Protein AF-A0A0C3QAF8-F1 (afdb_monomer_lite)

Organism: NCBI:txid1051891

Sequence (182 aa):
MGQKNRRRYLTLVENDAYIYEKSDTLDGPYYHPLCYKIIKASFFSRASDDGIVFSEFFNPIRPQTIALVYTAIRMCLDEWKSGSYKPLNFTSDLYEPIYKSHLANLKAMGEDDSLFLKGLGDELWEDCSEPFDLAKATQPMVTIYKAQKASGIKYGQERRNARAAQKAAAAAATSVDMALDE

Structure (mmCIF, N/CA/C/O backbone):
data_AF-A0A0C3QAF8-F1
#
_entry.id   AF-A0A0C3QAF8-F1
#
loop_
_atom_site.group_PDB
_atom_site.id
_atom_site.type_symbol
_atom_site.label_atom_id
_atom_site.label_alt_id
_atom_site.label_comp_id
_atom_site.label_asym_id
_atom_site.label_entity_id
_atom_site.label_seq_id
_atom_site.pdbx_PDB_ins_code
_atom_site.Cartn_x
_atom_site.Cartn_y
_atom_site.Cartn_z
_atom_site.occupancy
_atom_site.B_iso_or_equiv
_atom_site.auth_seq_id
_atom_site.auth_comp_id
_atom_site.auth_asym_id
_atom_site.auth_atom_id
_atom_site.pdbx_PDB_model_num
ATOM 1 N N . MET A 1 1 ? -14.894 -6.836 27.273 1.00 65.31 1 MET A N 1
ATOM 2 C CA . MET A 1 1 ? -13.999 -6.383 26.178 1.00 65.31 1 MET A CA 1
ATOM 3 C C . MET A 1 1 ? -14.415 -6.889 24.795 1.00 65.31 1 MET A C 1
ATOM 5 O O . MET A 1 1 ? -14.425 -6.079 23.878 1.00 65.31 1 MET A O 1
ATOM 9 N N . GLY A 1 2 ? -14.835 -8.153 24.635 1.00 84.38 2 GLY A N 1
ATOM 10 C CA . GLY A 1 2 ? -15.144 -8.735 23.316 1.00 84.38 2 GLY A CA 1
ATOM 11 C C . GLY A 1 2 ? -16.153 -7.968 22.445 1.00 84.38 2 GLY A C 1
ATOM 12 O O . GLY A 1 2 ? -15.872 -7.670 21.288 1.00 84.38 2 GLY A O 1
ATOM 13 N N . GLN A 1 3 ? -17.294 -7.553 23.008 1.00 88.81 3 GLN A N 1
ATOM 14 C CA . GLN A 1 3 ? -18.309 -6.791 22.259 1.00 88.81 3 GLN A CA 1
ATOM 15 C C . GLN A 1 3 ? -17.796 -5.434 21.744 1.00 88.81 3 GLN A C 1
ATOM 17 O O . GLN A 1 3 ? -18.146 -5.027 20.638 1.00 88.81 3 GLN A O 1
ATOM 22 N N . LYS A 1 4 ? -16.933 -4.746 22.509 1.00 94.69 4 LYS A N 1
ATOM 23 C CA . LYS A 1 4 ? -16.359 -3.448 22.116 1.00 94.69 4 LYS A CA 1
ATOM 24 C C . LYS A 1 4 ? -15.434 -3.592 20.907 1.00 94.69 4 LYS A C 1
ATOM 26 O O . LYS A 1 4 ? -15.540 -2.798 19.978 1.00 94.69 4 LYS A O 1
ATOM 31 N N . ASN A 1 5 ? -14.565 -4.602 20.912 1.00 95.56 5 ASN A N 1
ATOM 32 C CA . ASN A 1 5 ? -13.641 -4.855 19.805 1.00 95.56 5 ASN A CA 1
ATOM 33 C C . ASN A 1 5 ? -14.392 -5.301 18.553 1.00 95.56 5 ASN A C 1
ATOM 35 O O . ASN A 1 5 ? -14.136 -4.769 17.480 1.00 95.56 5 ASN A O 1
ATOM 39 N N . ARG A 1 6 ? -15.395 -6.178 18.704 1.00 95.88 6 ARG A N 1
ATOM 40 C CA . ARG A 1 6 ? -16.258 -6.581 17.588 1.00 95.88 6 ARG A CA 1
ATOM 41 C C . ARG A 1 6 ? -16.973 -5.383 16.964 1.00 95.88 6 ARG A C 1
ATOM 43 O O . ARG A 1 6 ? -17.030 -5.285 15.748 1.00 95.88 6 ARG A O 1
ATOM 50 N N . ARG A 1 7 ? -17.494 -4.458 17.779 1.00 96.69 7 ARG A N 1
ATOM 51 C CA . ARG A 1 7 ? -18.130 -3.235 17.268 1.00 96.69 7 ARG A CA 1
ATOM 52 C C . ARG A 1 7 ? -17.143 -2.366 16.489 1.00 96.69 7 ARG A C 1
ATOM 54 O O . ARG A 1 7 ? -17.471 -1.950 15.392 1.00 96.69 7 ARG A O 1
ATOM 61 N N . ARG A 1 8 ? -15.937 -2.143 17.024 1.00 96.19 8 ARG A N 1
ATOM 62 C CA . ARG A 1 8 ? -14.886 -1.380 16.327 1.00 96.19 8 ARG A CA 1
ATOM 63 C C . ARG A 1 8 ? -14.483 -2.023 15.003 1.00 96.19 8 ARG A C 1
ATOM 65 O O . ARG A 1 8 ? -14.364 -1.312 14.020 1.00 96.19 8 ARG A O 1
ATOM 72 N N . TYR A 1 9 ? -14.311 -3.344 14.987 1.00 97.56 9 TYR A N 1
ATOM 73 C CA . TYR A 1 9 ? -14.041 -4.096 13.765 1.00 97.56 9 TYR A CA 1
ATOM 74 C C . TYR A 1 9 ? -15.118 -3.842 12.707 1.00 97.56 9 TYR A C 1
ATOM 76 O O . TYR A 1 9 ? -14.789 -3.466 11.590 1.00 97.56 9 TYR A O 1
ATOM 84 N N . LEU A 1 10 ? -16.394 -4.000 13.079 1.00 97.44 10 LEU A N 1
ATOM 85 C CA . LEU A 1 10 ? -17.508 -3.796 12.153 1.00 97.44 10 LEU A CA 1
ATOM 86 C C . LEU A 1 10 ? -17.521 -2.368 11.602 1.00 97.44 10 LEU A C 1
ATOM 88 O O . LEU A 1 10 ? -17.591 -2.211 10.394 1.00 97.44 10 LEU A O 1
ATOM 92 N N . THR A 1 11 ? -17.371 -1.357 12.462 1.00 96.94 11 THR A N 1
ATOM 93 C CA . THR A 1 11 ? -17.326 0.053 12.043 1.00 96.94 11 THR A CA 1
ATOM 94 C C . THR A 1 11 ? -16.158 0.352 11.106 1.00 96.94 11 THR A C 1
ATOM 96 O O . THR A 1 11 ? -16.333 1.076 10.141 1.00 96.94 11 THR A O 1
ATOM 99 N N . LEU A 1 12 ? -14.967 -0.185 11.384 1.00 97.62 12 LEU A N 1
ATOM 100 C CA . LEU A 1 12 ? -13.782 0.099 10.574 1.00 97.62 12 LEU A CA 1
ATOM 101 C C . LEU A 1 12 ? -13.811 -0.618 9.223 1.00 97.62 12 LEU A C 1
ATOM 103 O O . LEU A 1 12 ? -13.316 -0.071 8.248 1.00 97.62 12 LEU A O 1
ATOM 107 N N . VAL A 1 13 ? -14.346 -1.840 9.166 1.00 97.56 13 VAL A N 1
ATOM 108 C CA . VAL A 1 13 ? -14.412 -2.639 7.931 1.00 97.56 13 VAL A CA 1
ATOM 109 C C . VAL A 1 13 ? -15.597 -2.245 7.050 1.00 97.56 13 VAL A C 1
ATOM 111 O O . VAL A 1 13 ? -15.538 -2.412 5.834 1.00 97.56 13 VAL A O 1
ATOM 114 N N . GLU A 1 14 ? -16.673 -1.721 7.634 1.00 96.69 14 GLU A N 1
ATOM 115 C CA . GLU A 1 14 ? -17.778 -1.146 6.872 1.00 96.69 14 GLU A CA 1
ATOM 116 C C . GLU A 1 14 ? -17.270 0.011 5.997 1.00 96.69 14 GLU A C 1
ATOM 118 O O . GLU A 1 14 ? -16.603 0.923 6.480 1.00 96.69 14 GLU A O 1
ATOM 123 N N . ASN A 1 15 ? -17.547 -0.068 4.689 1.00 94.81 15 ASN A N 1
ATOM 124 C CA . ASN A 1 15 ? -17.065 0.872 3.666 1.00 94.81 15 ASN A CA 1
ATOM 125 C C . ASN A 1 15 ? -15.539 1.087 3.657 1.00 94.81 15 ASN A C 1
ATOM 127 O O . ASN A 1 15 ? -15.071 2.138 3.228 1.00 94.81 15 ASN A O 1
ATOM 131 N N . ASP A 1 16 ? -14.770 0.110 4.151 1.00 97.25 16 ASP A N 1
ATOM 132 C CA . ASP A 1 16 ? -13.322 0.221 4.341 1.00 97.25 16 ASP A CA 1
ATOM 133 C C . ASP A 1 16 ? -12.909 1.499 5.106 1.00 97.25 16 ASP A C 1
ATOM 135 O O . ASP A 1 16 ? -11.854 2.072 4.845 1.00 97.25 16 ASP A O 1
ATOM 139 N N . ALA A 1 17 ? -13.706 1.944 6.088 1.00 98.19 17 ALA A N 1
ATOM 140 C CA . ALA A 1 17 ? -13.463 3.163 6.873 1.00 98.19 17 ALA A CA 1
ATOM 141 C C . ALA A 1 17 ? -12.039 3.267 7.470 1.00 98.19 17 ALA A C 1
ATOM 143 O O . ALA A 1 17 ? -11.544 4.366 7.712 1.00 98.19 17 ALA A O 1
ATOM 144 N N . TYR A 1 18 ? -11.344 2.140 7.669 1.00 97.88 18 TYR A N 1
ATOM 145 C CA . TYR A 1 18 ? -9.940 2.093 8.102 1.00 97.88 18 TYR A CA 1
ATOM 146 C C . TYR A 1 18 ? -8.930 2.732 7.135 1.00 97.88 18 TYR A C 1
ATOM 148 O O . TYR A 1 18 ? -7.786 2.952 7.540 1.00 97.88 18 TYR A O 1
ATOM 156 N N . ILE A 1 19 ? -9.299 3.001 5.877 1.00 98.12 19 ILE A N 1
ATOM 157 C CA . ILE A 1 19 ? -8.406 3.667 4.915 1.00 98.12 19 ILE A CA 1
ATOM 158 C C . ILE A 1 19 ? -8.428 5.193 5.032 1.00 98.12 19 ILE A C 1
ATOM 160 O O . ILE A 1 19 ? -7.539 5.855 4.502 1.00 98.12 19 ILE A O 1
ATOM 164 N N . TYR A 1 20 ? -9.444 5.752 5.686 1.00 98.31 20 TYR A N 1
ATOM 165 C CA . TYR A 1 20 ? -9.704 7.188 5.726 1.00 98.31 20 TYR A CA 1
ATOM 166 C C . TYR A 1 20 ? -8.965 7.851 6.882 1.00 98.31 20 TYR A C 1
ATOM 168 O O . TYR A 1 20 ? -8.962 7.327 7.991 1.00 98.31 20 TYR A O 1
ATOM 176 N N . GLU A 1 21 ? -8.393 9.033 6.663 1.00 97.38 21 GLU A N 1
ATOM 177 C CA . GLU A 1 21 ? -7.791 9.832 7.737 1.00 97.38 21 GLU A CA 1
ATOM 178 C C . GLU A 1 21 ? -8.787 10.102 8.873 1.00 97.38 21 GLU A C 1
ATOM 180 O O . GLU A 1 21 ? -8.446 9.989 10.054 1.00 97.38 21 GLU A O 1
ATOM 185 N N . LYS A 1 22 ? -10.043 10.387 8.512 1.00 97.25 22 LYS A N 1
ATOM 186 C CA . LYS A 1 22 ? -11.161 10.520 9.449 1.00 97.25 22 LYS A CA 1
ATOM 187 C C . LYS A 1 22 ? -12.190 9.430 9.162 1.00 97.25 22 LYS A C 1
ATOM 189 O O . LYS A 1 22 ? -13.102 9.618 8.360 1.00 97.25 22 LYS A O 1
ATOM 194 N N . SER A 1 23 ? -12.060 8.293 9.846 1.00 95.31 23 SER A N 1
ATOM 195 C CA . SER A 1 23 ? -12.932 7.119 9.662 1.00 95.31 23 SER A CA 1
ATOM 196 C C . SER A 1 23 ? -14.419 7.403 9.878 1.00 95.31 23 SER A C 1
ATOM 198 O O . SER A 1 23 ? -15.262 6.769 9.256 1.00 95.31 23 SER A O 1
ATOM 200 N N . ASP A 1 24 ? -14.747 8.344 10.762 1.00 94.19 24 ASP A N 1
ATOM 201 C CA . ASP A 1 24 ? -16.126 8.590 11.198 1.00 94.19 24 ASP A CA 1
ATOM 202 C C . ASP A 1 24 ? -16.925 9.389 10.157 1.00 94.19 24 ASP A C 1
ATOM 204 O O . ASP A 1 24 ? -18.142 9.238 10.058 1.00 94.19 24 ASP A O 1
ATOM 208 N N . THR A 1 25 ? -16.236 10.237 9.387 1.00 96.50 25 THR A N 1
ATOM 209 C CA . THR A 1 25 ? -16.813 11.071 8.322 1.00 96.50 25 THR A CA 1
ATOM 210 C C . THR A 1 25 ? -16.481 10.563 6.922 1.00 96.50 25 THR A C 1
ATOM 212 O O . THR A 1 25 ? -17.044 11.070 5.958 1.00 96.50 25 THR A O 1
ATOM 215 N N . LEU A 1 26 ? -15.622 9.541 6.812 1.00 96.75 26 LEU A N 1
ATOM 216 C CA . LEU A 1 26 ? -15.079 9.032 5.551 1.00 96.75 26 LEU A CA 1
ATOM 217 C C . LEU A 1 26 ? -14.369 10.132 4.740 1.00 96.75 26 LEU A C 1
ATOM 219 O O . LEU A 1 26 ? -14.474 10.188 3.514 1.00 96.75 26 LEU A O 1
ATOM 223 N N . ASP A 1 27 ? -13.600 10.984 5.427 1.00 97.44 27 ASP A N 1
ATOM 224 C CA . ASP A 1 27 ? -12.770 12.013 4.790 1.00 97.44 27 ASP A CA 1
ATOM 225 C C . ASP A 1 27 ? -11.311 11.556 4.651 1.00 97.44 27 ASP A C 1
ATOM 227 O O . ASP A 1 27 ? -10.756 10.904 5.542 1.00 97.44 27 ASP A O 1
ATOM 231 N N . GLY A 1 28 ? -10.671 11.948 3.547 1.00 96.19 28 GLY A N 1
ATOM 232 C CA . GLY A 1 28 ? -9.257 11.660 3.283 1.00 96.19 28 GLY A CA 1
ATOM 233 C C . GLY A 1 28 ? -8.982 10.176 3.012 1.00 96.19 28 GLY A C 1
ATOM 234 O O . GLY A 1 28 ? -8.209 9.562 3.753 1.00 96.19 28 GLY A O 1
ATOM 235 N N . PRO A 1 29 ? -9.612 9.556 1.993 1.00 96.88 29 PRO A N 1
ATOM 236 C CA . PRO A 1 29 ? -9.328 8.168 1.635 1.00 96.88 29 PRO A CA 1
ATOM 237 C C . PRO A 1 29 ? -7.839 7.984 1.328 1.00 96.88 29 PRO A C 1
ATOM 239 O O . PRO A 1 29 ? -7.252 8.767 0.589 1.00 96.88 29 PRO A O 1
ATOM 242 N N . TYR A 1 30 ? -7.251 6.922 1.876 1.00 97.88 30 TYR A N 1
ATOM 243 C CA . TYR A 1 30 ? -5.833 6.557 1.775 1.00 97.88 30 TYR A CA 1
ATOM 244 C C . TYR A 1 30 ? -4.836 7.431 2.552 1.00 97.88 30 TYR A C 1
ATOM 246 O O . TYR A 1 30 ? -3.658 7.066 2.597 1.00 97.88 30 TYR A O 1
ATOM 254 N N . TYR A 1 31 ? -5.294 8.452 3.279 1.00 97.56 31 TYR A N 1
ATOM 255 C CA . TYR A 1 31 ? -4.459 9.310 4.134 1.00 97.56 31 TYR A CA 1
ATOM 256 C C . TYR A 1 31 ? -4.404 8.867 5.609 1.00 97.56 31 TYR A C 1
ATOM 258 O O . TYR A 1 31 ? -3.901 9.594 6.464 1.00 97.56 31 TYR A O 1
ATOM 266 N N . HIS A 1 32 ? -4.886 7.667 5.965 1.00 97.50 32 HIS A N 1
ATOM 267 C CA . HIS A 1 32 ? -4.842 7.220 7.361 1.00 97.50 32 HIS A CA 1
ATOM 268 C C . HIS A 1 32 ? -3.384 7.162 7.893 1.00 97.50 32 HIS A C 1
ATOM 270 O O . HIS A 1 32 ? -2.563 6.409 7.355 1.00 97.50 32 HIS A O 1
ATOM 276 N N . PRO A 1 33 ? -3.045 7.822 9.027 1.00 96.50 33 PRO A N 1
ATOM 277 C CA . PRO A 1 33 ? -1.664 7.928 9.537 1.00 96.50 33 PRO A CA 1
ATOM 278 C C . PRO A 1 33 ? -0.961 6.596 9.849 1.00 96.50 33 PRO A C 1
ATOM 280 O O . PRO A 1 33 ? 0.256 6.527 10.013 1.00 96.50 33 PRO A O 1
ATOM 283 N N . LEU A 1 34 ? -1.726 5.511 9.979 1.00 96.56 34 LEU A N 1
ATOM 284 C CA . LEU A 1 34 ? -1.176 4.160 10.132 1.00 96.56 34 LEU A CA 1
ATOM 285 C C . LEU A 1 34 ? -0.415 3.699 8.887 1.00 96.56 34 LEU A C 1
ATOM 287 O O . LEU A 1 34 ? 0.572 2.987 9.046 1.00 96.56 34 LEU A O 1
ATOM 291 N N . CYS A 1 35 ? -0.827 4.115 7.687 1.00 97.25 35 CYS A N 1
ATOM 292 C CA . CYS A 1 35 ? -0.130 3.770 6.451 1.00 97.25 35 CYS A CA 1
ATOM 293 C C . CYS A 1 35 ? 1.314 4.296 6.478 1.00 97.25 35 CYS A C 1
ATOM 295 O O . CYS A 1 35 ? 2.258 3.515 6.360 1.00 97.25 35 CYS A O 1
ATOM 297 N N . TYR A 1 36 ? 1.476 5.586 6.788 1.00 96.12 36 TYR A N 1
ATOM 298 C CA . TYR A 1 36 ? 2.760 6.270 6.975 1.00 96.12 36 TYR A CA 1
ATOM 299 C C . TYR A 1 36 ? 3.629 5.545 8.005 1.00 96.12 36 TYR A C 1
ATOM 301 O O . TYR A 1 36 ? 4.778 5.196 7.737 1.00 96.12 36 TYR A O 1
ATOM 309 N N . LYS A 1 37 ? 3.060 5.236 9.179 1.00 97.00 37 LYS A N 1
ATOM 310 C CA . LYS A 1 37 ? 3.776 4.527 10.252 1.00 97.00 37 LYS A CA 1
ATOM 311 C C . LYS A 1 37 ? 4.254 3.143 9.821 1.00 97.00 37 LYS A C 1
ATOM 313 O O . LYS A 1 37 ? 5.379 2.772 10.147 1.00 97.00 37 LYS A O 1
ATOM 318 N N . ILE A 1 38 ? 3.423 2.381 9.110 1.00 97.25 38 ILE A N 1
ATOM 319 C CA . ILE A 1 38 ? 3.768 1.028 8.659 1.00 97.25 38 ILE A CA 1
ATOM 320 C C . ILE A 1 38 ? 4.833 1.082 7.567 1.00 97.25 38 ILE A C 1
ATOM 322 O O . ILE A 1 38 ? 5.802 0.332 7.653 1.00 97.25 38 ILE A O 1
ATOM 326 N N . ILE A 1 39 ? 4.697 1.968 6.577 1.00 96.88 39 ILE A N 1
ATOM 327 C CA . ILE A 1 39 ? 5.696 2.140 5.512 1.00 96.88 39 ILE A CA 1
ATOM 328 C C . ILE A 1 39 ? 7.038 2.541 6.122 1.00 96.88 39 ILE A C 1
ATOM 330 O O . ILE A 1 39 ? 8.048 1.888 5.855 1.00 96.88 39 ILE A O 1
ATOM 334 N N . LYS A 1 40 ? 7.038 3.534 7.017 1.00 96.12 40 LYS A N 1
ATOM 335 C CA . LYS A 1 40 ? 8.245 3.994 7.705 1.00 96.12 40 LYS A CA 1
ATOM 336 C C . LYS A 1 40 ? 8.916 2.877 8.497 1.00 96.12 40 LYS A C 1
ATOM 338 O O . LYS A 1 40 ? 10.104 2.629 8.324 1.00 96.12 40 LYS A O 1
ATOM 343 N N . ALA A 1 41 ? 8.151 2.156 9.316 1.00 95.81 41 ALA A N 1
ATOM 344 C CA . ALA A 1 41 ? 8.678 1.054 10.118 1.00 95.81 41 ALA A CA 1
ATOM 345 C C . ALA A 1 41 ? 9.203 -0.109 9.258 1.00 95.81 41 ALA A C 1
ATOM 347 O O . ALA A 1 41 ? 10.183 -0.752 9.629 1.00 95.81 41 ALA A O 1
ATOM 348 N N . SER A 1 42 ? 8.566 -0.372 8.115 1.00 95.12 42 SER A N 1
ATOM 349 C CA . SER A 1 42 ? 8.883 -1.525 7.266 1.00 95.12 42 SER A CA 1
ATOM 350 C C . SER A 1 42 ? 10.068 -1.276 6.334 1.00 95.12 42 SER A C 1
ATOM 352 O O . SER A 1 42 ? 10.826 -2.206 6.075 1.00 95.12 42 SER A O 1
ATOM 354 N N . PHE A 1 43 ? 10.239 -0.045 5.836 1.00 95.38 43 PHE A N 1
ATOM 355 C CA . PHE A 1 43 ? 11.190 0.252 4.755 1.00 95.38 43 PHE A CA 1
ATOM 356 C C . PHE A 1 43 ? 12.165 1.402 5.053 1.00 95.38 43 PHE A C 1
ATOM 358 O O . PHE A 1 43 ? 13.119 1.576 4.299 1.00 95.38 43 PHE A O 1
ATOM 365 N N . PHE A 1 44 ? 11.957 2.175 6.126 1.00 95.25 44 PHE A N 1
ATOM 366 C CA . PHE A 1 44 ? 12.698 3.415 6.413 1.00 95.25 44 PHE A CA 1
ATOM 367 C C . PHE A 1 44 ? 13.105 3.547 7.890 1.00 95.25 44 PHE A C 1
ATOM 369 O O . PHE A 1 44 ? 13.206 4.653 8.421 1.00 95.25 44 PHE A O 1
ATOM 376 N N . SER A 1 45 ? 13.328 2.437 8.595 1.00 93.44 45 SER A N 1
ATOM 377 C CA . SER A 1 45 ? 13.749 2.492 10.002 1.00 93.44 45 SER A CA 1
ATOM 378 C C . SER A 1 45 ? 15.235 2.841 10.149 1.00 93.44 45 SER A C 1
ATOM 380 O O . SER A 1 45 ? 15.646 3.388 11.173 1.00 93.44 45 SER A O 1
ATOM 382 N N . ARG A 1 46 ? 16.063 2.510 9.153 1.00 92.75 46 ARG A N 1
ATOM 383 C CA . ARG A 1 46 ? 17.521 2.702 9.146 1.00 92.75 46 ARG A CA 1
ATOM 384 C C . ARG A 1 46 ? 18.020 3.113 7.763 1.00 92.75 46 ARG A C 1
ATOM 386 O O . ARG A 1 46 ? 17.417 2.788 6.749 1.00 92.75 46 ARG A O 1
ATOM 393 N N . ALA A 1 47 ? 19.211 3.711 7.722 1.00 90.94 47 ALA A N 1
ATOM 394 C CA . ALA A 1 47 ? 19.868 4.123 6.476 1.00 90.94 47 ALA A CA 1
ATOM 395 C C . ALA A 1 47 ? 20.250 2.950 5.547 1.00 90.94 47 ALA A C 1
ATOM 397 O O . ALA A 1 47 ? 20.571 3.160 4.382 1.00 90.94 47 ALA A O 1
ATOM 398 N N . SER A 1 48 ? 20.253 1.723 6.076 1.00 90.25 48 SER A N 1
ATOM 399 C CA . SER A 1 48 ? 20.497 0.487 5.330 1.00 90.25 48 SER A CA 1
ATOM 400 C C . SER A 1 48 ? 19.218 -0.209 4.864 1.00 90.25 48 SER A C 1
ATOM 402 O O . SER A 1 48 ? 19.320 -1.266 4.250 1.00 90.25 48 SER A O 1
ATOM 404 N N . ASP A 1 49 ? 18.039 0.298 5.231 1.00 93.25 49 ASP A N 1
ATOM 405 C CA . ASP A 1 49 ? 16.777 -0.323 4.836 1.00 93.25 49 ASP A CA 1
ATOM 406 C C . ASP A 1 49 ? 16.451 -0.004 3.368 1.00 93.25 49 ASP A C 1
ATOM 408 O O . ASP A 1 49 ? 16.959 0.959 2.779 1.00 93.25 49 ASP A O 1
ATOM 412 N N . ASP A 1 50 ? 15.584 -0.827 2.778 1.00 92.81 50 ASP A N 1
ATOM 413 C CA . ASP A 1 50 ? 15.343 -0.836 1.335 1.00 92.81 50 ASP A CA 1
ATOM 414 C C . ASP A 1 50 ? 14.830 0.502 0.794 1.00 92.81 50 ASP A C 1
ATOM 416 O O . ASP A 1 50 ? 15.222 0.908 -0.298 1.00 92.81 50 ASP A O 1
ATOM 420 N N . GLY A 1 51 ? 14.010 1.222 1.565 1.00 92.38 51 GLY A N 1
ATOM 421 C CA . GLY A 1 51 ? 13.498 2.535 1.179 1.00 92.38 51 GLY A CA 1
ATOM 422 C C . GLY A 1 51 ? 14.601 3.570 0.950 1.00 92.38 51 GLY A C 1
ATOM 423 O O . GLY A 1 51 ? 14.442 4.473 0.134 1.00 92.38 51 GLY A O 1
ATOM 424 N N . ILE A 1 52 ? 15.749 3.415 1.615 1.00 93.94 52 ILE A N 1
ATOM 425 C CA . ILE A 1 52 ? 16.894 4.324 1.495 1.00 93.94 52 ILE A CA 1
ATOM 426 C C . ILE A 1 52 ? 17.886 3.830 0.444 1.00 93.94 52 ILE A C 1
ATOM 428 O O . ILE A 1 52 ? 18.283 4.592 -0.439 1.00 93.94 52 ILE A O 1
ATOM 432 N N . VAL A 1 53 ? 18.263 2.551 0.509 1.00 91.94 53 VAL A N 1
ATOM 433 C CA . VAL A 1 53 ? 19.239 1.940 -0.412 1.00 91.94 53 VAL A CA 1
ATOM 434 C C . VAL A 1 53 ? 18.710 1.903 -1.848 1.00 91.94 53 VAL A C 1
ATOM 436 O O . VAL A 1 53 ? 19.466 2.100 -2.797 1.00 91.94 53 VAL A O 1
ATOM 439 N N . PHE A 1 54 ? 17.406 1.686 -2.011 1.00 90.12 54 PHE A N 1
ATOM 440 C CA . PHE A 1 54 ? 16.729 1.526 -3.296 1.00 90.12 54 PHE A CA 1
ATOM 441 C C . PHE A 1 54 ? 15.712 2.650 -3.535 1.00 90.12 54 PHE A C 1
ATOM 443 O O . PHE A 1 54 ? 14.622 2.410 -4.053 1.00 90.12 54 PHE A O 1
ATOM 450 N N . SER A 1 55 ? 16.066 3.885 -3.165 1.00 91.06 55 SER A N 1
ATOM 451 C CA . SER A 1 55 ? 15.188 5.069 -3.214 1.00 91.06 55 SER A CA 1
ATOM 452 C C . SER A 1 55 ? 14.462 5.272 -4.550 1.00 91.06 55 SER A C 1
ATOM 454 O O . SER A 1 55 ? 13.296 5.655 -4.564 1.00 91.06 55 SER A O 1
ATOM 456 N N . GLU A 1 56 ? 15.086 4.924 -5.678 1.00 89.12 56 GLU A N 1
ATOM 457 C CA . GLU A 1 56 ? 14.473 4.985 -7.017 1.00 89.12 56 GLU A CA 1
ATOM 458 C C . GLU A 1 56 ? 13.193 4.134 -7.168 1.00 89.12 56 GLU A C 1
ATOM 460 O O . GLU A 1 56 ? 12.365 4.385 -8.045 1.00 89.12 56 GLU A O 1
ATOM 465 N N . PHE A 1 57 ? 13.004 3.119 -6.320 1.00 89.19 57 PHE A N 1
ATOM 466 C CA . PHE A 1 57 ? 11.809 2.272 -6.318 1.00 89.19 57 PHE A CA 1
ATOM 467 C C . PHE A 1 57 ? 10.715 2.775 -5.373 1.00 89.19 57 PHE A C 1
ATOM 469 O O . PHE A 1 57 ? 9.568 2.336 -5.500 1.00 89.19 57 PHE A O 1
ATOM 476 N N . PHE A 1 58 ? 11.067 3.685 -4.465 1.00 92.75 58 PHE A N 1
ATOM 477 C CA . PHE A 1 58 ? 10.199 4.227 -3.425 1.00 92.75 58 PHE A CA 1
ATOM 478 C C . PHE A 1 58 ? 9.887 5.721 -3.612 1.00 92.75 58 PHE A C 1
ATOM 480 O O . PHE A 1 58 ? 9.045 6.231 -2.884 1.00 92.75 58 PHE A O 1
ATOM 487 N N . ASN A 1 59 ? 10.513 6.404 -4.576 1.00 94.19 59 ASN A N 1
ATOM 488 C CA . ASN A 1 59 ? 10.252 7.804 -4.907 1.00 94.19 59 ASN A CA 1
ATOM 489 C C . ASN A 1 59 ? 9.563 7.941 -6.284 1.00 94.19 59 ASN A C 1
ATOM 491 O O . ASN A 1 59 ? 10.234 7.784 -7.312 1.00 94.19 59 ASN A O 1
ATOM 495 N N . PRO A 1 60 ? 8.253 8.249 -6.338 1.00 96.19 60 PRO A N 1
ATOM 496 C CA . PRO A 1 60 ? 7.297 8.282 -5.223 1.00 96.19 60 PRO A CA 1
ATOM 497 C C . PRO A 1 60 ? 6.883 6.880 -4.753 1.00 96.19 60 PRO A C 1
ATOM 499 O O . PRO A 1 60 ? 7.066 5.883 -5.468 1.00 96.19 60 PRO A O 1
ATOM 502 N N . ILE A 1 61 ? 6.264 6.789 -3.569 1.00 97.38 61 ILE A N 1
ATOM 503 C CA . ILE A 1 61 ? 5.723 5.519 -3.075 1.00 97.38 61 ILE A CA 1
ATOM 504 C C . ILE A 1 61 ? 4.602 5.067 -4.009 1.00 97.38 61 ILE A C 1
ATOM 506 O O . ILE A 1 61 ? 3.620 5.767 -4.246 1.00 97.38 61 ILE A O 1
ATOM 510 N N . ARG A 1 62 ? 4.748 3.859 -4.555 1.00 96.12 62 ARG A N 1
ATOM 511 C CA . ARG A 1 62 ? 3.841 3.340 -5.582 1.00 96.12 62 ARG A CA 1
ATOM 512 C C . ARG A 1 62 ? 2.483 2.931 -4.994 1.00 96.12 62 ARG A C 1
ATOM 514 O O . ARG A 1 62 ? 2.446 2.360 -3.900 1.00 96.12 62 ARG A O 1
ATOM 521 N N . PRO A 1 63 ? 1.376 3.064 -5.751 1.00 96.94 63 PRO A N 1
ATOM 522 C CA . PRO A 1 63 ? 0.043 2.664 -5.288 1.00 96.94 63 PRO A CA 1
ATOM 523 C C . PRO A 1 63 ? -0.051 1.178 -4.918 1.00 96.94 63 PRO A C 1
ATOM 525 O O . PRO A 1 63 ? -0.836 0.808 -4.052 1.00 96.94 63 PRO A O 1
ATOM 528 N N . GLN A 1 64 ? 0.774 0.314 -5.517 1.00 97.25 64 GLN A N 1
ATOM 529 C CA . GLN A 1 64 ? 0.875 -1.100 -5.144 1.00 97.25 64 GLN A CA 1
ATOM 530 C C . GLN A 1 64 ? 1.351 -1.274 -3.696 1.00 97.25 64 GLN A C 1
ATOM 532 O O . GLN A 1 64 ? 0.800 -2.093 -2.966 1.00 97.25 64 GLN A O 1
ATOM 537 N N . THR A 1 65 ? 2.339 -0.489 -3.258 1.00 97.25 65 THR A N 1
ATOM 538 C CA . THR A 1 65 ? 2.837 -0.524 -1.876 1.00 97.25 65 THR A CA 1
ATOM 539 C C . THR A 1 65 ? 1.761 -0.036 -0.910 1.00 97.25 65 THR A C 1
ATOM 541 O O . THR A 1 65 ? 1.506 -0.683 0.102 1.00 97.25 65 THR A O 1
ATOM 544 N N . ILE A 1 66 ? 1.068 1.051 -1.259 1.00 97.88 66 ILE A N 1
ATOM 545 C CA . ILE A 1 66 ? -0.028 1.620 -0.458 1.00 97.88 66 ILE A CA 1
ATOM 546 C C . ILE A 1 66 ? -1.172 0.605 -0.314 1.00 97.88 66 ILE A C 1
ATOM 548 O O . ILE A 1 66 ? -1.606 0.304 0.799 1.00 97.88 66 ILE A O 1
ATOM 552 N N . ALA A 1 67 ? -1.618 0.006 -1.424 1.00 98.50 67 ALA A N 1
ATOM 553 C CA . ALA A 1 67 ? -2.645 -1.034 -1.421 1.00 98.50 67 ALA A CA 1
ATOM 554 C C . ALA A 1 67 ? -2.238 -2.240 -0.562 1.00 98.50 67 ALA A C 1
ATOM 556 O O . ALA A 1 67 ? -3.059 -2.762 0.195 1.00 98.50 67 ALA A O 1
ATOM 557 N N . LEU A 1 68 ? -0.974 -2.669 -0.636 1.00 98.00 68 LEU A N 1
ATOM 558 C CA . LEU A 1 68 ? -0.455 -3.769 0.176 1.00 98.00 68 LEU A CA 1
ATOM 559 C C . LEU A 1 68 ? -0.514 -3.447 1.675 1.00 98.00 68 LEU A C 1
ATOM 561 O O . LEU A 1 68 ? -0.967 -4.286 2.454 1.00 98.00 68 LEU A O 1
ATOM 565 N N . VAL A 1 69 ? -0.125 -2.234 2.078 1.00 98.12 69 VAL A N 1
ATOM 566 C CA . VAL A 1 69 ? -0.187 -1.796 3.481 1.00 98.12 69 VAL A CA 1
ATOM 567 C C . VAL A 1 69 ? -1.622 -1.778 4.000 1.00 98.12 69 VAL A C 1
ATOM 569 O O . VAL A 1 69 ? -1.885 -2.339 5.062 1.00 98.12 69 VAL A O 1
ATOM 572 N N . TYR A 1 70 ? -2.577 -1.228 3.249 1.00 98.56 70 TYR A N 1
ATOM 573 C CA . TYR A 1 70 ? -3.986 -1.250 3.664 1.00 98.56 70 TYR A CA 1
ATOM 574 C C . TYR A 1 70 ? -4.578 -2.660 3.703 1.00 98.56 70 TYR A C 1
ATOM 576 O O . TYR A 1 70 ? -5.367 -2.974 4.593 1.00 98.56 70 TYR A O 1
ATOM 584 N N . THR A 1 71 ? -4.127 -3.550 2.822 1.00 98.62 71 THR A N 1
ATOM 585 C CA . THR A 1 71 ? -4.491 -4.973 2.880 1.00 98.62 71 THR A CA 1
ATOM 586 C C . THR A 1 71 ? -3.949 -5.635 4.152 1.00 98.62 71 THR A C 1
ATOM 588 O O . THR A 1 71 ? -4.653 -6.412 4.798 1.00 98.62 71 THR A O 1
ATOM 591 N N . ALA A 1 72 ? -2.722 -5.303 4.562 1.00 98.00 72 ALA A N 1
ATOM 592 C CA . ALA A 1 72 ? -2.160 -5.780 5.822 1.00 98.00 72 ALA A CA 1
ATOM 593 C C . ALA A 1 72 ? -2.918 -5.212 7.036 1.00 98.00 72 ALA A C 1
ATOM 595 O O . ALA A 1 72 ? -3.222 -5.959 7.964 1.00 98.00 72 ALA A O 1
ATOM 596 N N . ILE A 1 73 ? -3.308 -3.929 7.011 1.00 98.19 73 ILE A N 1
ATOM 597 C CA . ILE A 1 73 ? -4.174 -3.325 8.042 1.00 98.19 73 ILE A CA 1
ATOM 598 C C . ILE A 1 73 ? -5.501 -4.087 8.132 1.00 98.19 73 ILE A C 1
ATOM 600 O O . ILE A 1 73 ? -5.940 -4.426 9.231 1.00 98.19 73 ILE A O 1
ATOM 604 N N . ARG A 1 74 ? -6.117 -4.411 6.990 1.00 98.25 74 ARG A N 1
ATOM 605 C CA . ARG A 1 74 ? -7.349 -5.202 6.937 1.00 98.25 74 ARG A CA 1
ATOM 606 C C . ARG A 1 74 ? -7.186 -6.578 7.577 1.00 98.25 74 ARG A C 1
ATOM 608 O O . ARG A 1 74 ? -8.036 -6.963 8.374 1.00 98.25 74 ARG A O 1
ATOM 615 N N . MET A 1 75 ? -6.089 -7.277 7.293 1.00 97.94 75 MET A N 1
ATOM 616 C CA . MET A 1 75 ? -5.776 -8.557 7.937 1.00 97.94 75 MET A CA 1
ATOM 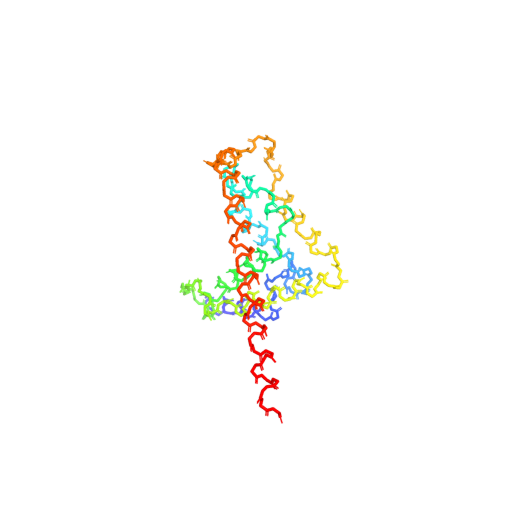617 C C . MET A 1 75 ? -5.683 -8.406 9.460 1.00 97.94 75 MET A C 1
ATOM 619 O O . MET A 1 75 ? -6.363 -9.132 10.186 1.00 97.94 75 MET A O 1
ATOM 623 N N . CYS A 1 76 ? -4.936 -7.408 9.942 1.00 97.38 76 CYS A N 1
ATOM 624 C CA . CYS A 1 76 ? -4.821 -7.121 11.373 1.00 97.38 76 CYS A CA 1
ATOM 625 C C . CYS A 1 76 ? -6.182 -6.804 12.016 1.00 97.38 76 CYS A C 1
ATOM 627 O O . CYS A 1 76 ? -6.410 -7.138 13.175 1.00 97.38 76 CYS A O 1
ATOM 629 N N . LEU A 1 77 ? -7.112 -6.170 11.294 1.00 97.88 77 LEU A N 1
ATOM 630 C CA . LEU A 1 77 ? -8.486 -5.975 11.770 1.00 97.88 77 LEU A CA 1
ATOM 631 C C . LEU A 1 77 ? -9.263 -7.296 11.807 1.00 97.88 77 LEU A C 1
ATOM 633 O O . LEU A 1 77 ? -9.955 -7.567 12.791 1.00 97.88 77 LEU A O 1
ATOM 637 N N . ASP A 1 78 ? -9.135 -8.131 10.776 1.00 98.12 78 ASP A N 1
ATOM 638 C CA . ASP A 1 78 ? -9.796 -9.436 10.682 1.00 98.12 78 ASP A CA 1
ATOM 639 C C . ASP A 1 78 ? -9.375 -10.397 11.812 1.00 98.12 78 ASP A C 1
ATOM 641 O O . ASP A 1 78 ? -10.209 -11.185 12.274 1.00 98.12 78 ASP A O 1
ATOM 645 N N . GLU A 1 79 ? -8.166 -10.259 12.371 1.00 97.94 79 GLU A N 1
ATOM 646 C CA . GLU A 1 79 ? -7.743 -10.965 13.596 1.00 97.94 79 GLU A CA 1
ATOM 647 C C . GLU A 1 79 ? -8.652 -10.668 14.807 1.00 97.94 79 GLU A C 1
ATOM 649 O O . GLU A 1 79 ? -8.745 -11.466 15.739 1.00 97.94 79 GLU A O 1
ATOM 654 N N . TRP A 1 80 ? -9.374 -9.543 14.805 1.00 97.75 80 TRP A N 1
ATOM 655 C CA . TRP A 1 80 ? -10.302 -9.135 15.867 1.00 97.75 80 TRP A CA 1
ATOM 656 C C . TRP A 1 80 ? -11.779 -9.310 15.502 1.00 97.75 80 TRP A C 1
ATOM 658 O O . TRP A 1 80 ? -12.652 -8.926 16.289 1.00 97.75 80 TRP A O 1
ATOM 668 N N . LYS A 1 81 ? -12.093 -9.933 14.360 1.00 96.88 81 LYS A N 1
ATOM 669 C CA . LYS A 1 81 ? -13.462 -10.090 13.831 1.00 96.88 81 LYS A CA 1
ATOM 670 C C . LYS A 1 81 ? -14.456 -10.700 14.824 1.00 96.88 81 LYS A C 1
ATOM 672 O O . LYS A 1 81 ? -15.611 -10.277 14.894 1.00 96.88 81 LYS A O 1
ATOM 677 N N . SER A 1 82 ? -14.035 -11.678 15.632 1.00 95.50 82 SER A N 1
ATOM 678 C CA . SER A 1 82 ? -14.901 -12.287 16.660 1.00 95.50 82 SER A CA 1
ATOM 679 C C . SER A 1 82 ? -15.037 -11.458 17.943 1.00 95.50 82 SER A C 1
ATOM 681 O O . SER A 1 82 ? -15.771 -11.846 18.849 1.00 95.50 82 SER A O 1
ATOM 683 N N . GLY A 1 83 ? -14.335 -10.329 18.048 1.00 95.56 83 GLY A N 1
ATOM 684 C CA . GLY A 1 83 ? -14.198 -9.529 19.266 1.00 95.56 83 GLY A CA 1
ATOM 685 C C . GLY A 1 83 ? -13.052 -9.968 20.182 1.00 95.56 83 GLY A C 1
ATOM 686 O O . GLY A 1 83 ? -12.695 -9.248 21.112 1.00 95.56 83 GLY A O 1
ATOM 687 N N . SER A 1 84 ? -12.441 -11.115 19.909 1.00 96.12 84 SER A N 1
ATOM 688 C CA . SER A 1 84 ? -11.217 -11.605 20.544 1.00 96.12 84 SER A CA 1
ATOM 689 C C . SER A 1 84 ? -10.131 -11.769 19.490 1.00 96.12 84 SER A C 1
ATOM 691 O O . SER A 1 84 ? -10.457 -12.114 18.356 1.00 96.12 84 SER A O 1
ATOM 693 N N . TYR A 1 85 ? -8.876 -11.533 19.880 1.00 96.62 85 TYR A N 1
ATOM 694 C CA . TYR A 1 85 ? -7.721 -11.729 19.010 1.00 96.62 85 TYR A CA 1
ATOM 695 C C . TYR A 1 85 ? -7.605 -13.193 18.589 1.00 96.62 85 TYR A C 1
ATOM 697 O O . TYR A 1 85 ? -7.635 -14.093 19.436 1.00 96.62 85 TYR A O 1
ATOM 705 N N . LYS A 1 86 ? -7.472 -13.413 17.287 1.00 96.75 86 LYS A N 1
ATOM 706 C CA . LYS A 1 86 ? -7.182 -14.699 16.667 1.00 96.75 86 LYS A CA 1
ATOM 707 C C . LYS A 1 86 ? -6.142 -14.462 15.575 1.00 96.75 86 LYS A C 1
ATOM 709 O O . LYS A 1 86 ? -6.479 -13.779 14.612 1.00 96.75 86 LYS A O 1
ATOM 714 N N . PRO A 1 87 ? -4.923 -15.006 15.709 1.00 96.44 87 PRO A N 1
ATOM 715 C CA . PRO A 1 87 ? -3.876 -14.779 14.725 1.00 96.44 87 PRO A CA 1
ATOM 716 C C . PRO A 1 87 ? -4.292 -15.322 13.358 1.00 96.44 87 PRO A C 1
ATOM 718 O O . PRO A 1 87 ? -4.880 -16.407 13.271 1.00 96.44 87 PRO A O 1
ATOM 721 N N . LEU A 1 88 ? -3.975 -14.579 12.300 1.00 95.88 88 LEU A N 1
ATOM 722 C CA . LEU A 1 88 ? -4.230 -14.974 10.916 1.00 95.88 88 LEU A CA 1
ATOM 723 C C . LEU A 1 88 ? -2.933 -14.991 10.109 1.00 95.88 88 LEU A C 1
ATOM 725 O O . LEU A 1 88 ? -2.010 -14.219 10.349 1.00 95.88 88 LEU A O 1
ATOM 729 N N . ASN A 1 89 ? -2.884 -15.865 9.105 1.00 95.25 89 ASN A N 1
ATOM 730 C CA . ASN A 1 89 ? -1.789 -15.879 8.144 1.00 95.25 89 ASN A CA 1
ATOM 731 C C . ASN A 1 89 ? -2.115 -14.937 6.984 1.00 95.25 89 ASN A C 1
ATOM 733 O O . ASN A 1 89 ? -3.168 -15.063 6.348 1.00 95.25 89 ASN A O 1
ATOM 737 N N . PHE A 1 90 ? -1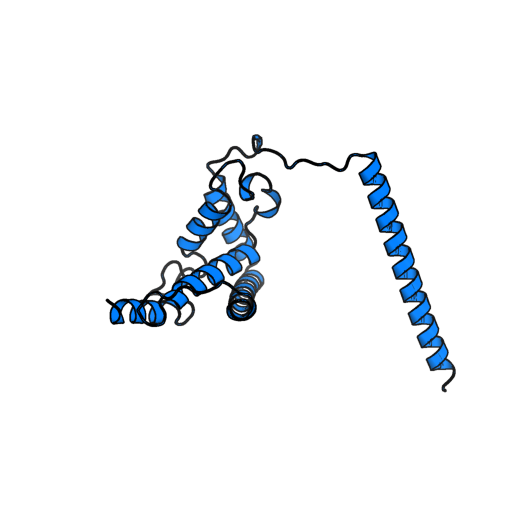.187 -14.032 6.670 1.00 94.25 90 PHE A N 1
ATOM 738 C CA . PHE A 1 90 ? -1.311 -13.159 5.510 1.00 94.25 90 PHE A CA 1
ATOM 739 C C . PHE A 1 90 ? -1.027 -13.953 4.230 1.00 94.25 90 PHE A C 1
ATOM 741 O O . PHE A 1 90 ? 0.121 -14.204 3.874 1.00 94.25 90 PHE A O 1
ATOM 748 N N . THR A 1 91 ? -2.095 -14.417 3.583 1.00 94.75 91 THR A N 1
ATOM 749 C CA . THR A 1 91 ? -2.048 -15.324 2.428 1.00 94.75 91 THR A CA 1
ATOM 750 C C . THR A 1 91 ? -2.767 -14.715 1.232 1.00 94.75 91 THR A C 1
ATOM 752 O O . THR A 1 91 ? -3.783 -14.032 1.391 1.00 94.75 91 THR A O 1
ATOM 755 N N . SER A 1 92 ? -2.253 -14.977 0.028 1.00 91.81 92 SER A N 1
ATOM 756 C CA . SER A 1 92 ? -2.841 -14.477 -1.219 1.00 91.81 92 SER A CA 1
ATOM 757 C C . SER A 1 92 ? -4.279 -14.957 -1.407 1.00 91.81 92 SER A C 1
ATOM 759 O O . SER A 1 92 ? -5.137 -14.138 -1.711 1.00 91.81 92 SER A O 1
ATOM 761 N N . ASP A 1 93 ? -4.575 -16.224 -1.110 1.00 93.75 93 ASP A N 1
ATOM 762 C CA . ASP A 1 93 ? -5.916 -16.804 -1.282 1.00 93.75 93 ASP A CA 1
ATOM 763 C C . ASP A 1 93 ? -7.023 -15.999 -0.580 1.00 93.75 93 ASP A C 1
ATOM 765 O O . ASP A 1 93 ? -8.136 -15.885 -1.091 1.00 93.75 93 ASP A O 1
ATOM 769 N N . LEU A 1 94 ? -6.718 -15.422 0.588 1.00 95.12 94 LEU A N 1
ATOM 770 C CA . LEU A 1 94 ? -7.677 -14.647 1.376 1.00 95.12 94 LEU A CA 1
ATOM 771 C C . LEU A 1 94 ? -7.627 -13.146 1.076 1.00 95.12 94 LEU A C 1
ATOM 773 O O . LEU A 1 94 ? -8.669 -12.492 1.057 1.00 95.12 94 LEU A O 1
ATOM 777 N N . TYR A 1 95 ? -6.433 -12.590 0.863 1.00 98.06 95 TYR A N 1
ATOM 778 C CA . TYR A 1 95 ? -6.228 -11.138 0.853 1.00 98.06 95 TYR A CA 1
ATOM 779 C C . TYR A 1 95 ? -5.933 -10.544 -0.527 1.00 98.06 95 TYR A C 1
ATOM 781 O O . TYR A 1 95 ? -5.990 -9.325 -0.683 1.00 98.06 95 TYR A O 1
ATOM 789 N N . GLU A 1 96 ? -5.698 -11.360 -1.557 1.00 98.00 96 GLU A N 1
ATOM 790 C CA . GLU A 1 96 ? -5.562 -10.880 -2.937 1.00 98.00 96 GLU A CA 1
ATOM 791 C C . GLU A 1 96 ? -6.801 -10.109 -3.430 1.00 98.00 96 GLU A C 1
ATOM 793 O O . GLU A 1 96 ? -6.614 -9.057 -4.048 1.00 98.00 96 GLU A O 1
ATOM 798 N N . PRO A 1 97 ? -8.053 -10.531 -3.147 1.00 98.12 97 PRO A N 1
ATOM 799 C CA . PRO A 1 97 ? -9.227 -9.752 -3.542 1.00 98.12 97 PRO A CA 1
ATOM 800 C C . PRO A 1 97 ? -9.260 -8.359 -2.897 1.00 98.12 97 PRO A C 1
ATOM 802 O O . PRO A 1 97 ? -9.587 -7.380 -3.564 1.00 98.12 97 PRO A O 1
ATOM 805 N N . ILE A 1 98 ? -8.865 -8.257 -1.623 1.00 98.31 98 ILE A N 1
ATOM 806 C CA . ILE A 1 98 ? -8.801 -6.990 -0.876 1.00 98.31 98 ILE A CA 1
ATOM 807 C C . ILE A 1 98 ? -7.706 -6.090 -1.463 1.00 98.31 98 ILE A C 1
ATOM 809 O O . ILE A 1 98 ? -7.953 -4.923 -1.759 1.00 98.31 98 ILE A O 1
ATOM 813 N N . TYR A 1 99 ? -6.524 -6.652 -1.725 1.00 98.69 99 TYR A N 1
ATOM 814 C CA . TYR A 1 99 ? -5.428 -5.943 -2.385 1.00 98.69 99 TYR A CA 1
ATOM 815 C C . TYR A 1 99 ? -5.830 -5.403 -3.760 1.00 98.69 99 TYR A C 1
ATOM 817 O O . TYR A 1 99 ? -5.598 -4.231 -4.064 1.00 98.69 99 TYR A O 1
ATOM 825 N N . LYS A 1 100 ? -6.464 -6.239 -4.590 1.00 98.56 100 LYS A N 1
ATOM 826 C CA . LYS A 1 100 ? -6.943 -5.844 -5.920 1.00 98.56 100 LYS A CA 1
ATOM 827 C C . LYS A 1 100 ? -7.989 -4.738 -5.840 1.00 98.56 100 LYS A C 1
ATOM 829 O O . LYS A 1 100 ? -7.916 -3.817 -6.647 1.00 98.56 100 LYS A O 1
ATOM 834 N N . SER A 1 101 ? -8.901 -4.807 -4.869 1.00 98.44 101 SER A N 1
ATOM 835 C CA . SER A 1 101 ? -9.892 -3.757 -4.615 1.00 98.44 101 SER A CA 1
ATOM 836 C C . SER A 1 101 ? -9.214 -2.422 -4.298 1.00 98.44 101 SER A C 1
ATOM 838 O O . SER A 1 101 ? -9.436 -1.432 -4.992 1.00 98.44 101 SER A O 1
ATOM 840 N N . HIS A 1 102 ? -8.285 -2.399 -3.334 1.00 98.62 102 HIS A N 1
ATOM 841 C CA . HIS A 1 102 ? -7.571 -1.168 -2.995 1.00 98.62 102 HIS A CA 1
ATOM 842 C C . HIS A 1 102 ? -6.758 -0.608 -4.158 1.00 98.62 102 HIS A C 1
ATOM 844 O O . HIS A 1 102 ? -6.740 0.602 -4.371 1.00 98.62 102 HIS A O 1
ATOM 850 N N . LEU A 1 103 ? -6.088 -1.475 -4.918 1.00 98.56 103 LEU A N 1
ATOM 851 C CA . LEU A 1 103 ? -5.317 -1.045 -6.075 1.00 98.56 103 LEU A CA 1
ATOM 852 C C . LEU A 1 103 ? -6.218 -0.492 -7.186 1.00 98.56 103 LEU A C 1
ATOM 854 O O . LEU A 1 103 ? -5.823 0.458 -7.856 1.00 98.5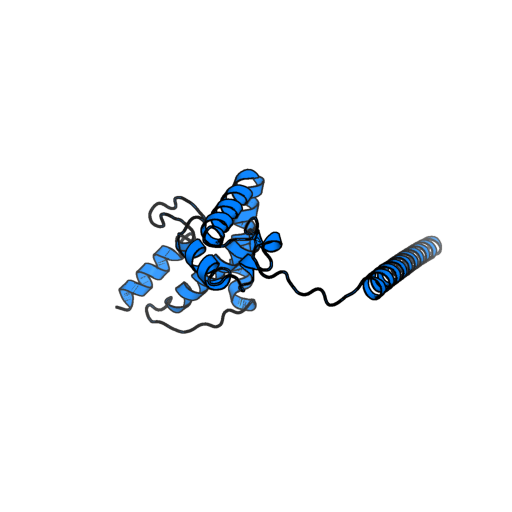6 103 LEU A O 1
ATOM 858 N N . ALA A 1 104 ? -7.401 -1.073 -7.395 1.00 98.50 104 ALA A N 1
ATOM 859 C CA . ALA A 1 104 ? -8.375 -0.569 -8.357 1.00 98.50 104 ALA A CA 1
ATOM 860 C C . ALA A 1 104 ? -8.892 0.818 -7.952 1.00 98.50 104 ALA A C 1
ATOM 862 O O . ALA A 1 104 ? -8.892 1.716 -8.785 1.00 98.50 104 ALA A O 1
ATOM 863 N N . ASN A 1 105 ? -9.226 1.020 -6.676 1.00 97.94 105 ASN A N 1
ATOM 864 C CA . ASN A 1 105 ? -9.679 2.317 -6.166 1.00 97.94 105 ASN A CA 1
ATOM 865 C C . ASN A 1 105 ? -8.599 3.398 -6.304 1.00 97.94 105 ASN A C 1
ATOM 867 O O . ASN A 1 105 ? -8.870 4.466 -6.839 1.00 97.94 105 ASN A O 1
ATOM 871 N N . LEU A 1 106 ? -7.357 3.106 -5.896 1.00 98.12 106 LEU A N 1
ATOM 872 C CA . LEU A 1 106 ? -6.229 4.029 -6.073 1.00 98.12 106 LEU A CA 1
ATOM 873 C C . LEU A 1 106 ? -6.027 4.404 -7.547 1.00 98.12 106 LEU A C 1
ATOM 875 O O . LEU A 1 106 ? -5.794 5.567 -7.862 1.00 98.12 106 LEU A O 1
ATOM 879 N N . LYS A 1 107 ? -6.131 3.431 -8.460 1.00 97.44 107 LYS A N 1
ATOM 880 C CA . LYS A 1 107 ? -6.029 3.690 -9.902 1.00 97.44 107 LYS A CA 1
ATOM 881 C C . LYS A 1 107 ? -7.170 4.552 -10.417 1.00 97.44 107 LYS A C 1
ATOM 883 O O . LYS A 1 107 ? -6.878 5.496 -11.129 1.00 97.44 107 LYS A O 1
ATOM 888 N N . ALA A 1 108 ? -8.411 4.271 -10.026 1.00 97.38 108 ALA A N 1
ATOM 889 C CA . ALA A 1 108 ? -9.562 5.081 -10.415 1.00 97.38 108 ALA A CA 1
ATOM 890 C C . ALA A 1 108 ? -9.387 6.544 -9.969 1.00 97.38 108 ALA A C 1
ATOM 892 O O . ALA A 1 108 ? -9.539 7.453 -10.773 1.00 97.38 108 ALA A O 1
ATOM 893 N N . MET A 1 109 ? -8.931 6.773 -8.732 1.00 96.25 109 MET A N 1
ATOM 894 C CA . MET A 1 109 ? -8.615 8.125 -8.254 1.00 96.25 109 MET A CA 1
ATOM 895 C C . MET A 1 109 ? -7.489 8.790 -9.060 1.00 96.25 109 MET A C 1
ATOM 897 O O . MET A 1 109 ? -7.539 9.987 -9.310 1.00 96.25 109 MET A O 1
ATOM 901 N N . GLY A 1 110 ? -6.478 8.022 -9.477 1.00 95.25 110 GLY A N 1
ATOM 902 C CA . GLY A 1 110 ? -5.398 8.515 -10.336 1.00 95.25 110 GLY A CA 1
ATOM 903 C C . GLY A 1 110 ? -5.800 8.749 -11.797 1.00 95.25 110 GLY A C 1
ATOM 904 O O . GLY A 1 110 ? -5.159 9.541 -12.483 1.00 95.25 110 GLY A O 1
ATOM 905 N N . GLU A 1 111 ? -6.823 8.050 -12.286 1.00 95.50 111 GLU A N 1
ATOM 906 C CA . GLU A 1 111 ? -7.433 8.283 -13.599 1.00 95.50 111 GLU A CA 1
ATOM 907 C C . GLU A 1 111 ? -8.254 9.579 -13.588 1.00 95.50 111 GLU A C 1
ATOM 909 O O . GLU A 1 111 ? -8.167 10.351 -14.544 1.00 95.50 111 GLU A O 1
ATOM 914 N N . ASP A 1 112 ? -8.971 9.847 -12.491 1.00 94.50 112 ASP A N 1
ATOM 915 C CA . ASP A 1 112 ? -9.725 11.088 -12.279 1.00 94.50 112 ASP A CA 1
ATOM 916 C C . ASP A 1 112 ? -8.804 12.296 -12.031 1.00 94.50 112 ASP A C 1
ATOM 918 O O . ASP A 1 112 ? -9.039 13.383 -12.564 1.00 94.50 112 ASP A O 1
ATOM 922 N N . ASP A 1 113 ? -7.730 12.112 -11.257 1.00 94.12 113 ASP A N 1
ATOM 923 C CA . ASP A 1 113 ? -6.689 13.113 -11.034 1.00 94.12 113 ASP A CA 1
ATOM 924 C C . ASP A 1 113 ? -5.292 12.478 -10.995 1.00 94.12 113 ASP A C 1
ATOM 926 O O . ASP A 1 113 ? -4.848 11.904 -9.998 1.00 94.12 113 ASP A O 1
ATOM 930 N N . SER A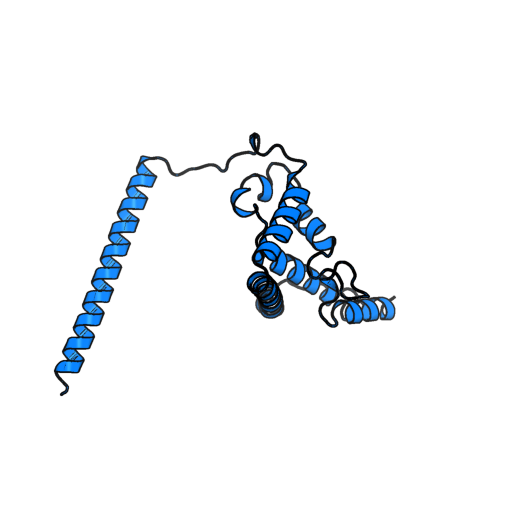 1 114 ? -4.538 12.661 -12.080 1.00 88.94 114 SER A N 1
ATOM 931 C CA . SER A 1 114 ? -3.160 12.164 -12.187 1.00 88.94 114 SER A CA 1
ATOM 932 C C . SER A 1 114 ? -2.210 12.711 -11.111 1.00 88.94 114 SER A C 1
ATOM 934 O O . SER A 1 114 ? -1.192 12.074 -10.815 1.00 88.94 114 SER A O 1
ATOM 936 N N . LEU A 1 115 ? -2.523 13.866 -10.509 1.00 94.44 115 LEU A N 1
ATOM 937 C CA . LEU A 1 115 ? -1.733 14.446 -9.425 1.00 94.44 115 LEU A CA 1
ATOM 938 C C . LEU A 1 115 ? -2.021 13.785 -8.081 1.00 94.44 115 LEU A C 1
ATOM 940 O O . LEU A 1 115 ? -1.138 13.810 -7.229 1.00 94.44 115 LEU A O 1
ATOM 944 N N . PHE A 1 116 ? -3.178 13.145 -7.894 1.00 95.88 116 PHE A N 1
ATOM 945 C CA . PHE A 1 116 ? -3.537 12.495 -6.634 1.00 95.88 116 PHE A CA 1
ATOM 946 C C . PHE A 1 116 ? -2.517 11.423 -6.237 1.00 95.88 116 PHE A C 1
ATOM 948 O O . PHE A 1 116 ? -1.910 11.491 -5.169 1.00 95.88 116 PHE A O 1
ATOM 955 N N . LEU A 1 117 ? -2.274 10.445 -7.120 1.00 95.25 117 LEU A N 1
ATOM 956 C CA . LEU A 1 117 ? -1.344 9.347 -6.829 1.00 95.25 117 LEU A CA 1
ATOM 957 C C . LEU A 1 117 ? 0.097 9.827 -6.701 1.00 95.25 117 LEU A C 1
ATOM 959 O O . LEU A 1 117 ? 0.850 9.289 -5.889 1.00 95.25 117 LEU A O 1
ATOM 963 N N . LYS A 1 118 ? 0.477 10.820 -7.510 1.00 95.06 118 LYS A N 1
ATOM 964 C CA . LYS A 1 118 ? 1.804 11.417 -7.423 1.00 95.06 118 LYS A CA 1
ATOM 965 C C . LYS A 1 118 ? 1.972 12.128 -6.079 1.00 95.06 118 LYS A C 1
ATOM 967 O O . LYS A 1 118 ? 2.932 11.836 -5.386 1.00 95.06 118 LYS A O 1
ATOM 972 N N . GLY A 1 119 ? 1.022 12.978 -5.695 1.00 97.06 119 GLY A N 1
ATOM 973 C CA . GLY A 1 119 ? 1.050 13.742 -4.449 1.00 97.06 119 GLY A CA 1
ATOM 974 C C . GLY A 1 119 ? 1.061 12.849 -3.213 1.00 97.06 119 GLY A C 1
ATOM 975 O O . GLY A 1 119 ? 1.937 12.998 -2.373 1.00 97.06 119 GLY A O 1
ATOM 976 N N . LEU A 1 120 ? 0.166 11.859 -3.139 1.00 96.88 120 LEU A N 1
ATOM 977 C CA . LEU A 1 120 ? 0.149 10.893 -2.035 1.00 96.88 120 LEU A CA 1
ATOM 978 C C . LEU A 1 120 ? 1.465 10.104 -1.939 1.00 96.88 120 LEU A C 1
ATOM 980 O O . LEU A 1 120 ? 1.986 9.870 -0.850 1.00 96.88 120 LEU A O 1
ATOM 984 N N . GLY A 1 121 ? 2.002 9.669 -3.081 1.00 97.12 121 GLY A N 1
ATOM 985 C CA . GLY A 1 121 ? 3.253 8.920 -3.127 1.00 97.12 121 GLY A CA 1
ATOM 986 C C . GLY A 1 121 ? 4.485 9.767 -2.791 1.00 97.12 121 GLY A C 1
ATOM 987 O O . GLY A 1 121 ? 5.391 9.253 -2.134 1.00 97.12 121 GLY A O 1
ATOM 988 N N . ASP A 1 122 ? 4.517 11.029 -3.231 1.00 97.38 122 ASP A N 1
ATOM 989 C CA . ASP A 1 122 ? 5.555 12.011 -2.896 1.00 97.38 122 ASP A CA 1
ATOM 990 C C . ASP A 1 122 ? 5.520 12.309 -1.388 1.00 97.38 122 ASP A C 1
ATOM 992 O O . ASP A 1 122 ? 6.543 12.191 -0.723 1.00 97.38 122 ASP A O 1
ATOM 996 N N . GLU A 1 123 ? 4.342 12.594 -0.827 1.00 97.31 123 GLU A N 1
ATOM 997 C CA . GLU A 1 123 ? 4.165 12.896 0.599 1.00 97.31 123 GLU A CA 1
ATOM 998 C C . GLU A 1 123 ? 4.627 11.732 1.487 1.00 97.31 123 GLU A C 1
ATOM 1000 O O . GLU A 1 123 ? 5.438 11.914 2.393 1.00 97.31 123 GLU A O 1
ATOM 1005 N N . LEU A 1 124 ? 4.191 10.501 1.183 1.00 96.94 124 LEU A N 1
ATOM 1006 C CA . LEU A 1 124 ? 4.640 9.301 1.898 1.00 96.94 124 LEU A CA 1
ATOM 1007 C C . LEU A 1 124 ? 6.156 9.093 1.798 1.00 96.94 124 LEU A C 1
ATOM 1009 O O . LEU A 1 124 ? 6.780 8.633 2.758 1.00 96.94 124 LEU A O 1
ATOM 1013 N N . TRP A 1 125 ? 6.742 9.379 0.634 1.00 96.81 125 TRP A N 1
ATOM 1014 C CA . TRP A 1 125 ? 8.182 9.282 0.417 1.00 96.81 125 TRP A CA 1
ATOM 1015 C C . TRP A 1 125 ? 8.938 10.319 1.253 1.00 96.81 125 TRP A C 1
ATOM 1017 O O . TRP A 1 125 ? 9.894 9.963 1.948 1.00 96.81 125 TRP A O 1
ATOM 1027 N N . GLU A 1 126 ? 8.516 11.579 1.209 1.00 95.81 126 GLU A N 1
ATOM 1028 C CA . GLU A 1 126 ? 9.148 12.696 1.912 1.00 95.81 126 GLU A CA 1
ATOM 1029 C C . GLU A 1 126 ? 9.097 12.486 3.433 1.00 95.81 126 GLU A C 1
ATOM 1031 O O . GLU A 1 126 ? 10.150 12.458 4.070 1.00 95.81 126 GLU A O 1
ATOM 1036 N N . ASP A 1 127 ? 7.930 12.167 3.999 1.00 94.88 127 ASP A N 1
ATOM 1037 C CA . ASP A 1 127 ? 7.742 11.893 5.439 1.00 94.88 127 ASP A CA 1
ATOM 1038 C C . ASP A 1 127 ? 8.615 10.739 5.973 1.00 94.88 127 ASP A C 1
ATOM 1040 O O . ASP A 1 127 ? 9.014 10.677 7.153 1.00 94.88 127 ASP A O 1
ATOM 1044 N N . CYS A 1 128 ? 8.874 9.753 5.115 1.00 93.56 128 CYS A N 1
ATOM 1045 C CA . CYS A 1 128 ? 9.669 8.585 5.471 1.00 93.56 128 CYS A CA 1
ATOM 1046 C C . CYS A 1 128 ? 11.171 8.827 5.288 1.00 93.56 128 CYS A C 1
ATOM 1048 O O . CYS A 1 128 ? 11.960 8.329 6.096 1.00 93.56 128 CYS A O 1
ATOM 1050 N N . SER A 1 129 ? 11.565 9.576 4.256 1.00 92.75 129 SER A N 1
ATOM 1051 C CA . SER A 1 129 ? 12.963 9.770 3.861 1.00 92.75 129 SER A CA 1
ATOM 1052 C C . SER A 1 129 ? 13.627 11.014 4.456 1.00 92.75 129 SER A C 1
ATOM 1054 O O . SER A 1 129 ? 14.853 11.011 4.559 1.00 92.75 129 SER A O 1
ATOM 1056 N N . GLU A 1 130 ? 12.864 12.015 4.922 1.00 92.12 130 GLU A N 1
ATOM 1057 C CA . GLU A 1 130 ? 13.363 13.271 5.522 1.00 92.12 130 GLU A CA 1
ATOM 1058 C C . GLU A 1 130 ? 14.534 13.077 6.511 1.00 92.12 130 GLU A C 1
ATOM 1060 O O . GLU A 1 130 ? 15.510 13.827 6.429 1.00 92.12 130 GLU A O 1
ATOM 1065 N N . PRO A 1 131 ? 14.531 12.070 7.413 1.00 91.50 131 PRO A N 1
ATOM 1066 C CA . PRO A 1 131 ? 15.615 11.915 8.383 1.00 91.50 131 PRO A CA 1
ATOM 1067 C C . PRO A 1 131 ? 16.962 11.463 7.790 1.00 91.50 131 PRO A C 1
ATOM 1069 O O . PRO A 1 131 ? 17.949 11.393 8.528 1.00 91.50 131 PRO A O 1
ATOM 1072 N N . PHE A 1 132 ? 17.022 11.089 6.508 1.00 89.81 132 PHE A N 1
ATOM 1073 C CA . PHE A 1 132 ? 18.170 10.413 5.905 1.00 89.81 132 PHE A CA 1
ATOM 1074 C C . PHE A 1 132 ? 18.877 11.266 4.848 1.00 89.81 132 PHE A C 1
ATOM 1076 O O . PHE A 1 132 ? 18.271 11.837 3.947 1.00 89.81 132 PHE A O 1
ATOM 1083 N N . ASP A 1 133 ? 20.210 11.270 4.901 1.00 88.38 133 ASP A N 1
ATOM 1084 C CA . ASP A 1 133 ? 21.047 11.849 3.850 1.00 88.38 133 ASP A CA 1
ATOM 1085 C C . ASP A 1 133 ? 21.192 10.850 2.691 1.00 88.38 133 ASP A C 1
ATOM 1087 O O . ASP A 1 133 ? 22.057 9.968 2.707 1.00 88.38 133 ASP A O 1
ATOM 1091 N N . LEU A 1 134 ? 20.329 10.982 1.680 1.00 84.75 134 LEU A N 1
ATOM 1092 C CA . LEU A 1 134 ? 20.297 10.087 0.517 1.00 84.75 134 LEU A CA 1
ATOM 1093 C C . LEU A 1 134 ? 21.606 10.096 -0.286 1.00 84.75 134 LEU A C 1
ATOM 1095 O O . LEU A 1 134 ? 21.949 9.088 -0.901 1.00 84.75 134 LEU A O 1
ATOM 1099 N N . ALA A 1 135 ? 22.379 11.187 -0.254 1.00 83.50 135 ALA A N 1
ATOM 1100 C CA . ALA A 1 135 ? 23.678 11.245 -0.927 1.00 83.50 135 ALA A CA 1
ATOM 1101 C C . ALA A 1 135 ? 24.731 10.360 -0.236 1.00 83.50 135 ALA A C 1
ATOM 1103 O O . ALA A 1 135 ? 25.708 9.949 -0.864 1.00 83.50 135 ALA A O 1
ATOM 1104 N N . LYS A 1 136 ? 24.524 10.046 1.048 1.00 82.44 136 LYS A N 1
ATOM 1105 C CA . LYS A 1 136 ? 25.356 9.128 1.837 1.00 82.44 136 LYS A CA 1
ATOM 1106 C C . LYS A 1 136 ? 24.747 7.734 1.978 1.00 82.44 136 LYS A C 1
ATOM 1108 O O . LYS A 1 136 ? 25.348 6.886 2.641 1.00 82.44 136 LYS A O 1
ATOM 1113 N N . ALA A 1 137 ? 23.581 7.484 1.380 1.00 81.62 137 ALA A N 1
ATOM 1114 C CA . ALA A 1 137 ? 22.968 6.166 1.384 1.00 81.62 137 ALA A CA 1
ATOM 1115 C C . ALA A 1 137 ? 23.920 5.140 0.758 1.00 81.62 137 ALA A C 1
ATOM 1117 O O . ALA A 1 137 ? 24.571 5.396 -0.262 1.00 81.62 137 ALA A O 1
ATOM 1118 N N . THR A 1 138 ? 24.003 3.965 1.386 1.00 78.75 138 THR A N 1
ATOM 1119 C CA . THR A 1 138 ? 24.812 2.869 0.852 1.00 78.75 138 THR A CA 1
ATOM 1120 C C . THR A 1 138 ? 24.225 2.461 -0.489 1.00 78.75 138 THR A C 1
ATOM 1122 O O . THR A 1 138 ? 23.058 2.094 -0.565 1.00 78.75 138 THR A O 1
ATOM 1125 N N . GLN A 1 139 ? 25.030 2.539 -1.545 1.00 76.19 139 GLN A N 1
ATOM 1126 C CA . GLN A 1 139 ? 24.589 2.136 -2.872 1.00 76.19 139 GLN A CA 1
ATOM 1127 C C . GLN A 1 139 ? 24.544 0.607 -2.966 1.00 76.19 139 GLN A C 1
ATOM 1129 O O . GLN A 1 139 ? 25.440 -0.064 -2.436 1.00 76.19 139 GLN A O 1
ATOM 1134 N N . PRO A 1 140 ? 23.542 0.034 -3.650 1.00 78.19 140 PRO A N 1
ATOM 1135 C CA . PRO A 1 140 ? 23.469 -1.404 -3.825 1.00 78.19 140 PRO A CA 1
ATOM 1136 C C . PRO A 1 140 ? 24.684 -1.921 -4.600 1.00 78.19 140 PRO A C 1
ATOM 1138 O O . PRO A 1 140 ? 25.139 -1.330 -5.583 1.00 78.19 140 PRO A O 1
ATOM 1141 N N . MET A 1 141 ? 25.227 -3.053 -4.152 1.00 79.69 141 MET A N 1
ATOM 1142 C CA . MET A 1 141 ? 26.413 -3.642 -4.765 1.00 79.69 141 MET A CA 1
ATOM 1143 C C . MET A 1 141 ? 26.086 -4.186 -6.161 1.00 79.69 141 MET A C 1
ATOM 1145 O O . MET A 1 141 ? 25.320 -5.136 -6.312 1.00 79.69 141 MET A O 1
ATOM 1149 N N . VAL A 1 142 ? 26.733 -3.637 -7.189 1.00 80.12 142 VAL A N 1
ATOM 1150 C CA . VAL A 1 142 ? 26.676 -4.188 -8.547 1.00 80.12 142 VAL A CA 1
ATOM 1151 C C . VAL A 1 142 ? 27.772 -5.240 -8.707 1.00 80.12 142 VAL A C 1
ATOM 1153 O O . VAL A 1 142 ? 28.957 -4.917 -8.765 1.00 80.12 142 VAL A O 1
ATOM 1156 N N . THR A 1 143 ? 27.376 -6.509 -8.803 1.00 85.69 143 THR A N 1
ATOM 1157 C CA . THR A 1 143 ? 28.299 -7.651 -8.964 1.00 85.69 143 THR A CA 1
ATOM 1158 C C . THR A 1 143 ? 28.576 -8.008 -10.428 1.00 85.69 143 THR A C 1
ATOM 1160 O O . THR A 1 143 ? 29.478 -8.790 -10.726 1.00 85.69 143 THR A O 1
ATOM 1163 N N . ILE A 1 144 ? 27.820 -7.427 -11.367 1.00 84.81 144 ILE A N 1
ATOM 1164 C CA . ILE A 1 144 ? 27.981 -7.641 -12.809 1.00 84.81 144 ILE A CA 1
ATOM 1165 C C . ILE A 1 144 ? 28.815 -6.501 -13.396 1.00 84.81 144 ILE A C 1
ATOM 1167 O O . ILE A 1 144 ? 28.330 -5.387 -13.600 1.00 84.81 144 ILE A O 1
ATOM 1171 N N . TYR A 1 145 ? 30.074 -6.797 -13.712 1.00 87.88 145 TYR A N 1
ATOM 1172 C CA . TYR A 1 145 ? 31.007 -5.825 -14.281 1.00 87.88 145 TYR A CA 1
ATOM 1173 C C . TYR A 1 145 ? 30.844 -5.671 -15.801 1.00 87.88 145 TYR A C 1
ATOM 1175 O O . TYR A 1 145 ? 30.051 -6.352 -16.456 1.00 87.88 145 TYR A O 1
ATOM 1183 N N . LYS A 1 146 ? 31.607 -4.739 -16.387 1.00 85.69 146 LYS A N 1
ATOM 1184 C CA . LYS A 1 146 ? 31.441 -4.272 -17.776 1.00 85.69 146 LYS A CA 1
ATOM 1185 C C . LYS A 1 146 ? 31.404 -5.407 -18.812 1.00 85.69 146 LYS A C 1
ATOM 1187 O O . LYS A 1 146 ? 30.552 -5.379 -19.698 1.00 85.69 146 LYS A O 1
ATOM 1192 N N . ALA A 1 147 ? 32.286 -6.403 -18.690 1.00 83.50 147 ALA A N 1
ATOM 1193 C CA . ALA A 1 147 ? 32.366 -7.524 -19.630 1.00 83.50 147 ALA A CA 1
ATOM 1194 C C . ALA A 1 147 ? 31.140 -8.450 -19.540 1.00 83.50 147 ALA A C 1
ATOM 1196 O O . ALA A 1 147 ? 30.525 -8.764 -20.561 1.00 83.50 147 ALA A O 1
ATOM 1197 N N . GLN A 1 148 ? 30.733 -8.827 -18.323 1.00 90.62 148 GLN A N 1
ATOM 1198 C CA . GLN A 1 148 ? 29.528 -9.629 -18.098 1.00 90.62 148 GLN A CA 1
ATOM 1199 C C . GLN A 1 148 ? 28.268 -8.875 -18.539 1.00 90.62 148 GLN A C 1
ATOM 1201 O O . GLN A 1 148 ? 27.387 -9.473 -19.154 1.00 90.62 148 GLN A O 1
ATOM 1206 N N . LYS A 1 149 ? 28.204 -7.557 -18.305 1.00 90.88 149 LYS A N 1
ATOM 1207 C CA . LYS A 1 149 ? 27.093 -6.703 -18.749 1.00 90.88 149 LYS A CA 1
ATOM 1208 C C . LYS A 1 149 ? 26.949 -6.718 -20.272 1.00 90.88 149 LYS A C 1
ATOM 1210 O O . LYS A 1 149 ? 25.855 -6.959 -20.773 1.00 90.88 149 LYS A O 1
ATOM 1215 N N . ALA A 1 150 ? 28.040 -6.506 -21.010 1.00 91.56 150 ALA A N 1
ATOM 1216 C CA . ALA A 1 150 ? 28.018 -6.525 -22.475 1.00 91.56 150 ALA A CA 1
ATOM 1217 C C . ALA A 1 150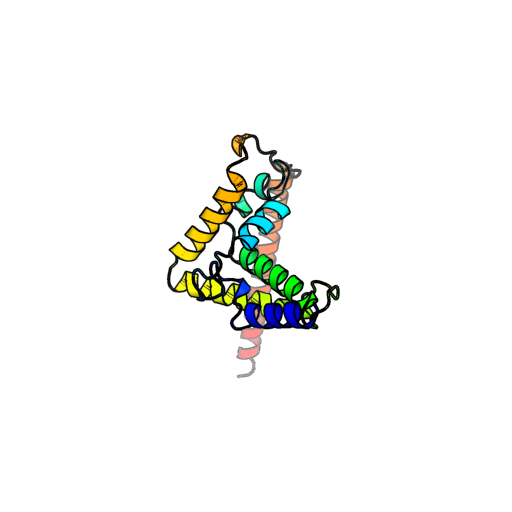 ? 27.612 -7.901 -23.029 1.00 91.56 150 ALA A C 1
ATOM 1219 O O . ALA A 1 150 ? 26.753 -7.983 -23.908 1.00 91.56 150 ALA A O 1
ATOM 1220 N N . SER A 1 151 ? 28.178 -8.976 -22.470 1.00 93.06 151 SER A N 1
ATOM 1221 C CA . SER A 1 151 ? 27.839 -10.352 -22.849 1.00 93.06 151 SER A CA 1
ATOM 1222 C C . SER A 1 151 ? 26.362 -10.668 -22.589 1.00 93.06 151 SER A C 1
ATOM 1224 O O . SER A 1 151 ? 25.660 -11.141 -23.482 1.00 93.06 151 SER A O 1
ATOM 1226 N N . GLY A 1 152 ? 25.853 -10.315 -21.404 1.00 94.06 152 GLY A N 1
ATOM 1227 C CA . GLY A 1 152 ? 24.451 -10.514 -21.038 1.00 94.06 152 GLY A CA 1
ATOM 1228 C C . GLY A 1 152 ? 23.479 -9.743 -21.936 1.00 94.06 152 GLY A C 1
ATOM 1229 O O . GLY A 1 152 ? 22.462 -10.298 -22.352 1.00 94.06 152 GLY A O 1
ATOM 1230 N N . ILE A 1 153 ? 23.805 -8.494 -22.296 1.00 95.44 153 ILE A N 1
ATOM 1231 C CA . ILE A 1 153 ? 23.000 -7.692 -23.235 1.00 95.44 153 ILE A CA 1
ATOM 1232 C C . ILE A 1 153 ? 22.946 -8.364 -24.609 1.00 95.44 153 ILE A C 1
ATOM 1234 O O . ILE A 1 153 ? 21.854 -8.547 -25.150 1.00 95.44 153 ILE A O 1
ATOM 1238 N N . LYS A 1 154 ? 24.104 -8.764 -25.150 1.00 96.81 154 LYS A N 1
ATOM 1239 C CA . LYS A 1 154 ? 24.200 -9.435 -26.453 1.00 96.81 154 LYS A CA 1
ATOM 1240 C C . LYS A 1 154 ? 23.389 -10.731 -26.468 1.00 96.81 154 LYS A C 1
ATOM 1242 O O . LYS A 1 154 ? 22.518 -10.900 -27.319 1.00 96.81 154 LYS A O 1
ATOM 1247 N N . TYR A 1 155 ? 23.598 -11.590 -25.473 1.00 96.06 155 TYR A N 1
ATOM 1248 C CA . TYR A 1 155 ? 22.857 -12.843 -25.328 1.00 96.06 155 TYR A CA 1
ATOM 1249 C C . TYR A 1 155 ? 21.339 -12.604 -25.255 1.00 96.06 155 TYR A C 1
ATOM 1251 O O . TYR A 1 155 ? 20.543 -13.286 -25.904 1.00 96.06 155 TYR A O 1
ATOM 1259 N N . GLY A 1 156 ? 20.914 -11.583 -24.504 1.00 95.75 156 GLY A N 1
ATOM 1260 C CA . GLY A 1 156 ? 19.510 -11.190 -24.409 1.00 95.75 156 GLY A CA 1
ATOM 1261 C C . GLY A 1 156 ? 18.906 -10.732 -25.742 1.00 95.75 156 GLY A C 1
ATOM 1262 O O . GLY A 1 156 ? 17.740 -11.030 -26.008 1.00 95.75 156 GLY A O 1
ATOM 1263 N N . GLN A 1 157 ? 19.667 -10.024 -26.580 1.00 97.69 157 GLN A N 1
ATOM 1264 C CA . GLN A 1 157 ? 19.240 -9.594 -27.919 1.00 97.69 157 GLN A CA 1
ATOM 1265 C C . GLN A 1 157 ? 19.097 -10.785 -28.871 1.00 97.69 157 GLN A C 1
ATOM 1267 O O . GLN A 1 157 ? 18.040 -10.949 -29.480 1.00 97.69 157 GLN A O 1
ATOM 1272 N N . GLU A 1 158 ? 20.103 -11.657 -28.933 1.00 97.69 158 GLU A N 1
ATOM 1273 C CA . GLU A 1 158 ? 20.091 -12.866 -29.770 1.00 97.69 158 GLU A CA 1
ATOM 1274 C C . GLU A 1 158 ? 18.883 -13.751 -29.452 1.00 97.69 158 GLU A C 1
ATOM 1276 O O . GLU A 1 158 ? 18.132 -14.150 -30.344 1.00 97.69 158 GLU A O 1
ATOM 1281 N N . ARG A 1 159 ? 18.617 -13.973 -28.161 1.00 96.62 159 ARG A N 1
ATOM 1282 C CA . ARG A 1 159 ? 17.477 -14.776 -27.706 1.00 96.62 159 ARG A CA 1
ATOM 1283 C C . ARG A 1 159 ? 16.128 -14.146 -28.062 1.00 96.62 159 ARG A C 1
ATOM 1285 O O . ARG A 1 159 ? 15.166 -14.865 -28.335 1.00 96.62 159 ARG A O 1
ATOM 1292 N N . ARG A 1 160 ? 16.037 -12.812 -28.055 1.00 96.31 160 ARG A N 1
ATOM 1293 C CA . ARG A 1 160 ? 14.826 -12.078 -28.460 1.00 96.31 160 ARG A CA 1
ATOM 1294 C C . ARG A 1 160 ? 14.579 -12.221 -29.961 1.00 96.31 160 ARG A C 1
ATOM 1296 O O . ARG A 1 160 ? 13.458 -12.532 -30.354 1.00 96.31 160 ARG A O 1
ATOM 1303 N N . ASN A 1 161 ? 15.629 -12.066 -30.765 1.00 96.62 161 ASN A N 1
ATOM 1304 C CA . ASN A 1 161 ? 15.570 -12.187 -32.221 1.00 96.62 161 ASN A CA 1
ATOM 1305 C C . ASN A 1 161 ? 15.189 -13.610 -32.645 1.00 96.62 161 ASN A C 1
ATOM 1307 O O . ASN A 1 161 ? 14.292 -13.781 -33.465 1.00 96.62 161 ASN A O 1
ATOM 1311 N N . ALA A 1 162 ? 15.791 -14.630 -32.027 1.00 96.44 162 ALA A N 1
ATOM 1312 C CA . ALA A 1 162 ? 15.459 -16.030 -32.292 1.00 96.44 162 ALA A CA 1
ATOM 1313 C C . ALA A 1 162 ? 13.982 -16.344 -31.991 1.00 96.44 162 ALA A C 1
ATOM 1315 O O . ALA A 1 162 ? 13.307 -16.979 -32.798 1.00 96.44 162 ALA A O 1
ATOM 1316 N N . ARG A 1 163 ? 13.446 -15.845 -30.866 1.00 95.19 163 ARG A N 1
ATOM 1317 C CA . ARG A 1 163 ? 12.020 -15.998 -30.526 1.00 95.19 163 ARG A CA 1
ATOM 1318 C C . ARG A 1 163 ? 11.098 -15.283 -31.514 1.00 95.19 163 ARG A C 1
ATOM 1320 O O . ARG A 1 163 ? 10.057 -15.829 -31.866 1.00 95.19 163 ARG A O 1
ATOM 1327 N N . ALA A 1 164 ? 11.462 -14.079 -31.956 1.00 94.94 164 ALA A N 1
ATOM 1328 C CA . ALA A 1 164 ? 10.689 -13.344 -32.955 1.00 94.94 164 ALA A CA 1
ATOM 1329 C C . ALA A 1 164 ? 10.663 -14.087 -34.302 1.00 94.94 164 ALA A C 1
ATOM 1331 O O . ALA A 1 164 ? 9.593 -14.248 -34.882 1.00 94.94 164 ALA A O 1
ATOM 1332 N N . ALA A 1 165 ? 11.810 -14.614 -34.743 1.00 93.44 165 ALA A N 1
ATOM 1333 C CA . ALA A 1 165 ? 11.918 -15.414 -35.960 1.00 93.44 165 ALA A CA 1
ATOM 1334 C C . ALA A 1 165 ? 11.086 -16.705 -35.881 1.00 93.44 165 ALA A C 1
ATOM 1336 O O . ALA A 1 165 ? 10.346 -17.009 -36.811 1.00 93.44 165 ALA A O 1
ATOM 1337 N N . GLN A 1 166 ? 11.134 -17.423 -34.753 1.00 92.88 166 GLN A N 1
ATOM 1338 C CA . GLN A 1 166 ? 10.296 -18.609 -34.528 1.00 92.88 166 GLN A CA 1
ATOM 1339 C C . GLN A 1 166 ? 8.801 -18.278 -34.579 1.00 92.88 166 GLN A C 1
ATOM 1341 O O . GLN A 1 166 ? 8.035 -18.996 -35.215 1.00 92.88 166 GLN A O 1
ATOM 1346 N N . LYS A 1 167 ? 8.379 -17.176 -33.943 1.00 93.00 167 LYS A N 1
ATOM 1347 C CA . LYS A 1 167 ? 6.975 -16.745 -33.960 1.00 93.00 167 LYS A CA 1
ATOM 1348 C C . LYS A 1 167 ? 6.515 -16.354 -35.370 1.00 93.00 167 LYS A C 1
ATOM 1350 O O . LYS A 1 167 ? 5.398 -16.689 -35.746 1.00 93.00 167 LYS A O 1
ATOM 1355 N N . ALA A 1 168 ? 7.371 -15.688 -36.148 1.00 91.06 168 ALA A N 1
ATOM 1356 C CA . ALA A 1 168 ? 7.088 -15.342 -37.540 1.00 91.06 168 ALA A CA 1
ATOM 1357 C C . ALA A 1 168 ? 6.991 -16.588 -38.436 1.00 91.06 168 ALA A C 1
ATOM 1359 O O . ALA A 1 168 ? 6.061 -16.694 -39.229 1.00 91.06 168 ALA A O 1
ATOM 1360 N N . ALA A 1 169 ? 7.900 -17.553 -38.265 1.00 90.12 169 ALA A N 1
ATOM 1361 C CA . ALA A 1 169 ? 7.868 -18.818 -38.997 1.00 90.12 169 ALA A CA 1
ATOM 1362 C C . ALA A 1 169 ? 6.603 -19.636 -38.685 1.00 90.12 169 ALA A C 1
ATOM 1364 O O . ALA A 1 169 ? 5.973 -20.154 -39.602 1.00 90.12 169 ALA A O 1
ATOM 1365 N N . ALA A 1 170 ? 6.191 -19.699 -37.414 1.00 87.94 170 ALA A N 1
ATOM 1366 C CA . ALA A 1 170 ? 4.953 -20.367 -37.015 1.00 87.94 170 ALA A CA 1
ATOM 1367 C C . ALA A 1 170 ? 3.709 -19.694 -37.622 1.00 8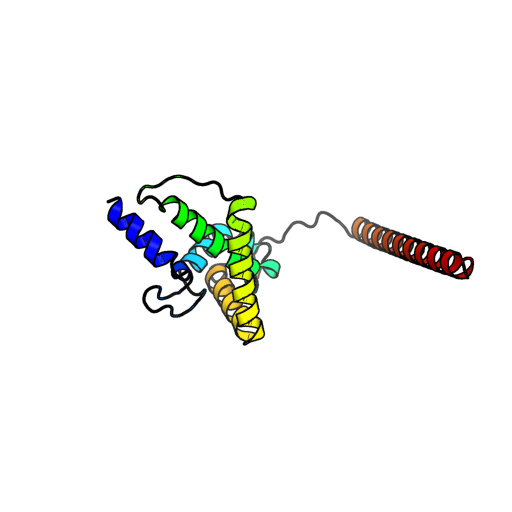7.94 170 ALA A C 1
ATOM 1369 O O . ALA A 1 170 ? 2.842 -20.381 -38.148 1.00 87.94 170 ALA A O 1
ATOM 1370 N N . ALA A 1 171 ? 3.643 -18.357 -37.610 1.00 85.88 171 ALA A N 1
ATOM 1371 C CA . ALA A 1 171 ? 2.535 -17.618 -38.218 1.00 85.88 171 ALA A CA 1
ATOM 1372 C C . ALA A 1 171 ? 2.460 -17.821 -39.743 1.00 85.88 171 ALA A C 1
ATOM 1374 O O . ALA A 1 171 ? 1.370 -17.987 -40.285 1.00 85.88 171 ALA A O 1
ATOM 1375 N N . ALA A 1 172 ? 3.612 -17.853 -40.423 1.00 80.62 172 ALA A N 1
ATOM 1376 C CA . ALA A 1 172 ? 3.681 -18.131 -41.855 1.00 80.62 172 ALA A CA 1
ATOM 1377 C C . ALA A 1 172 ? 3.205 -19.557 -42.186 1.00 80.62 172 ALA A C 1
ATOM 1379 O O . ALA A 1 172 ? 2.426 -19.730 -43.118 1.00 80.62 172 ALA A O 1
ATOM 1380 N N . ALA A 1 173 ? 3.599 -20.563 -41.396 1.00 75.81 173 ALA A N 1
ATOM 1381 C CA . ALA A 1 173 ? 3.138 -21.941 -41.576 1.00 75.81 173 ALA A CA 1
ATOM 1382 C C . ALA A 1 173 ? 1.610 -22.063 -41.427 1.00 75.81 173 ALA A C 1
ATOM 1384 O O . ALA A 1 173 ? 0.958 -22.633 -42.293 1.00 75.81 173 ALA A O 1
ATOM 1385 N N . THR A 1 174 ? 1.022 -21.428 -40.406 1.00 76.06 174 THR A N 1
ATOM 1386 C CA . THR A 1 174 ? -0.440 -21.412 -40.214 1.00 76.06 174 THR A CA 1
ATOM 1387 C C . THR A 1 174 ? -1.181 -20.730 -41.370 1.00 76.06 174 THR A C 1
ATOM 1389 O O . THR A 1 174 ? -2.256 -21.179 -41.750 1.00 76.06 174 THR A O 1
ATOM 1392 N N . SER A 1 175 ? -0.616 -19.670 -41.962 1.00 67.62 175 SER A N 1
ATOM 1393 C CA . SER A 1 175 ? -1.225 -19.014 -43.131 1.00 67.62 175 SER A CA 1
ATOM 1394 C C . SER A 1 175 ? -1.153 -19.841 -44.417 1.00 67.62 175 SER A C 1
ATOM 1396 O O . SER A 1 175 ? -2.021 -19.698 -45.270 1.00 67.62 175 SER A O 1
ATOM 1398 N N . VAL A 1 176 ? -0.137 -20.700 -44.556 1.00 69.62 176 VAL A N 1
ATOM 1399 C CA . VAL A 1 176 ? 0.008 -21.594 -45.714 1.00 69.62 176 VAL A CA 1
ATOM 1400 C C . VAL A 1 176 ? -0.963 -22.768 -45.610 1.00 69.62 176 VAL A C 1
ATOM 1402 O O . VAL A 1 176 ? -1.608 -23.084 -46.602 1.00 69.62 176 VAL A O 1
ATOM 1405 N N . ASP A 1 177 ? -1.135 -23.351 -44.420 1.00 62.56 177 ASP A N 1
ATOM 1406 C CA . ASP A 1 177 ? -2.107 -24.433 -44.205 1.00 62.56 177 ASP A CA 1
ATOM 1407 C C . ASP A 1 177 ? -3.552 -23.954 -44.446 1.00 62.56 177 ASP A C 1
ATOM 1409 O O . ASP A 1 177 ? -4.322 -24.637 -45.110 1.00 62.56 177 ASP A O 1
ATOM 1413 N N . MET A 1 178 ? -3.905 -22.733 -44.019 1.00 61.12 178 MET A N 1
ATOM 1414 C CA . MET A 1 178 ? -5.227 -22.146 -44.304 1.00 61.12 178 MET A CA 1
ATOM 1415 C C . MET A 1 178 ? -5.482 -21.857 -45.792 1.00 61.12 178 MET A C 1
ATOM 1417 O O . MET A 1 178 ? -6.636 -21.766 -46.191 1.00 61.12 178 MET A O 1
ATOM 1421 N N . ALA A 1 179 ? -4.435 -21.680 -46.602 1.00 59.03 179 ALA A N 1
ATOM 1422 C CA . ALA A 1 179 ? -4.561 -21.408 -48.035 1.00 59.03 179 ALA A CA 1
ATOM 1423 C C . ALA A 1 179 ? -4.608 -22.686 -48.895 1.00 59.03 179 ALA A C 1
ATOM 1425 O O . ALA A 1 179 ? -4.816 -22.593 -50.102 1.00 59.03 179 ALA A O 1
ATOM 1426 N N . LEU A 1 180 ? -4.369 -23.861 -48.299 1.00 58.56 180 LEU A N 1
ATOM 1427 C CA . LEU A 1 180 ? -4.411 -25.166 -48.972 1.00 58.56 180 LEU A CA 1
ATOM 1428 C C . LEU A 1 180 ? -5.699 -25.958 -48.678 1.00 58.56 180 LEU A C 1
ATOM 1430 O O . LEU A 1 180 ? -5.912 -26.993 -49.306 1.00 58.56 180 LEU A O 1
ATOM 1434 N N . ASP A 1 181 ? -6.543 -25.464 -47.765 1.00 53.47 181 ASP A N 1
ATOM 1435 C CA . ASP A 1 181 ? -7.854 -26.028 -47.403 1.00 53.47 181 ASP A CA 1
ATOM 1436 C C . ASP A 1 181 ? -9.053 -25.296 -48.078 1.00 53.47 181 ASP A C 1
ATOM 1438 O O . ASP A 1 181 ? -10.207 -25.590 -47.753 1.00 53.47 181 ASP A O 1
ATOM 1442 N N . GLU A 1 182 ? -8.806 -24.375 -49.027 1.00 48.69 182 GLU A N 1
ATOM 1443 C CA . GLU A 1 182 ? -9.809 -23.758 -49.934 1.00 48.69 182 GLU A CA 1
ATOM 1444 C C . GLU A 1 182 ? -9.699 -24.302 -51.369 1.00 48.69 182 GLU A C 1
ATOM 1446 O O . GLU A 1 182 ? -10.765 -24.542 -51.988 1.00 48.69 182 GLU A O 1
#

pLDDT: mean 92.42, std 8.88, range [48.69, 98.69]

Secondary structure (DSSP, 8-state):
-HHHHHHHHHHHHGGGGGGEEETTTTEEET--HHHHHHHHHHH-SSTTSHHHHTHHHHSSPPHHHHHHHHHHHHHHHHTTTTSS-------HHHHHHHHHHHHHHHHHHHHH-HHHHHHHHHHHHHHHHTTS-GGGSPPPP----HHHHHHHHHHHHHHHHHHHHHHHHHHHHHHHHHTT--

Radius of gyration: 23.9 Å; chains: 1; bounding box: 51×40×76 Å

Foldseek 3Di:
DLVVLLVVLCQCPVVVLVQACHSVVRHRGNPNVQLLVCCLVQAQVDLQGCCLQVVVCQQQHAQLSSLVSSLVVNQQSVCCNRSDGDDDDPDCVPRVVSSVVSSVVLVVVCVVPVVPRNVSRNVSSCSNPVVDDSVPRDHDDDPQDDVNVVVVVVVVVVVVVVVVVVVVVVVVVVVVVVVVVD

InterPro domains:
  IPR045341 Domain of unknown function DUF6532 [PF20149] (3-108)